Protein AF-A0A7J8XD69-F1 (afdb_monomer)

Organism: Gossypium aridum (NCBI:txid34290)

Secondary structure (DSSP, 8-state):
---GGG----TT--EEEE-S--SSHHHHHHHHTTTSSBTB-S--EEEE---TTSHHHHHHHHHHHHHHHHHHHHHHH---TTS-HHHHHHHHHHHHHHTT----PPPPPHHHHHHHHTTTT-

Mean predicted aligned error: 8.26 Å

Radius of gyration: 17.35 Å; Cα contacts (8 Å, |Δi|>4): 92; chains: 1; bounding box: 36×42×41 Å

pLDDT: mean 81.59, std 12.6, range [44.56, 93.62]

Nearest PDB structures (foldseek):
  8oo7-assembly1_G  TM=9.646E-01  e=2.901E-05  Thermochaetoides thermophila
  5jxt-assembly1_E  TM=6.282E-01  e=1.469E-07  Thermothelomyces thermophilus ATCC 42464
  5jxt-assembly1_I  TM=6.278E-01  e=5.022E-07  Thermothelomyces thermophilus ATCC 42464
  5jxt-assembly1_J  TM=6.260E-01  e=1.717E-06  Thermothelomyces thermophilus ATCC 42464
  5jxt-assembly1_H  TM=5.594E-01  e=7.722E-07  Thermothelomyces thermophilus ATCC 42464

InterPro domains:
  IPR001650 Helicase, C-terminal domain-like [PF00271] (2-39)
  IPR001650 Helicase, C-terminal domain-like [PS51194] (1-75)
  IPR027417 P-loop containing nucleoside triphosphate hydrolase [G3DSA:3.40.50.300] (1-121)
  IPR027417 P-loop containing nucleoside triphosphate hydrolase [SSF52540] (2-97)
  IPR049730 SNF2/RAD5-like, C-terminal helicase domain [cd18793] (1-49)

Solvent-accessible surface area (backbone atoms only — not comparable to full-atom values): 7603 Å² total; per-residue (Å²): 130,94,66,83,84,73,75,68,80,38,43,89,46,40,70,46,78,41,69,73,79,54,73,51,44,66,59,57,52,54,56,50,44,26,27,62,38,99,85,40,89,63,78,66,47,77,47,73,54,80,59,85,98,45,71,56,55,57,39,46,54,51,11,51,51,52,46,52,53,49,52,54,52,50,60,72,64,65,74,56,93,85,62,53,79,60,61,54,48,55,54,51,52,53,55,61,57,57,72,70,66,81,75,80,79,74,85,74,51,74,66,60,46,49,40,56,75,68,44,74,88,110

Sequence (122 aa):
IRAGGVGVNLQAADTVIIFDTDWNPQVDLQAQARAHRLGQKKDVLVLRFETVQTVEEQVRASAEHKLGVANQSITAGFFDNNTSAEDRREYLESLLRECKKEEVAPVLDDDALNDLLARRYF

Structure (mmCIF, N/CA/C/O backbone):
data_AF-A0A7J8XD69-F1
#
_entry.id   AF-A0A7J8XD69-F1
#
loop_
_atom_site.group_PDB
_atom_site.id
_atom_site.type_symbol
_atom_site.label_atom_id
_atom_site.label_alt_id
_atom_site.label_comp_id
_atom_site.label_asym_id
_atom_site.label_entity_id
_atom_site.label_seq_id
_atom_site.pdbx_PDB_ins_code
_atom_site.Cartn_x
_atom_site.Cartn_y
_atom_site.Cartn_z
_atom_site.occupancy
_atom_site.B_iso_or_equiv
_atom_site.auth_seq_id
_atom_site.auth_comp_id
_atom_site.auth_asym_id
_atom_site.auth_atom_id
_atom_site.pdbx_PDB_model_num
ATOM 1 N N . ILE A 1 1 ? 4.590 -15.808 3.924 1.00 44.56 1 ILE A N 1
ATOM 2 C CA . ILE A 1 1 ? 6.032 -15.798 4.306 1.00 44.56 1 ILE A CA 1
ATOM 3 C C . ILE A 1 1 ? 6.360 -14.515 5.073 1.00 44.56 1 ILE A C 1
ATOM 5 O O . ILE A 1 1 ? 6.362 -13.454 4.469 1.00 44.56 1 ILE A O 1
ATOM 9 N N . ARG A 1 2 ? 6.655 -14.576 6.384 1.00 52.12 2 ARG A N 1
ATOM 10 C CA . ARG A 1 2 ? 7.212 -13.433 7.149 1.00 52.12 2 ARG A CA 1
ATOM 11 C C . ARG A 1 2 ? 8.700 -13.240 6.817 1.00 52.12 2 ARG A C 1
ATOM 13 O O . ARG A 1 2 ? 9.566 -13.396 7.668 1.00 52.12 2 ARG A O 1
ATOM 20 N N . ALA A 1 3 ? 9.008 -12.939 5.558 1.00 50.62 3 ALA A N 1
ATOM 21 C CA . ALA A 1 3 ? 10.379 -12.708 5.088 1.00 50.62 3 ALA A CA 1
ATOM 22 C C . ALA A 1 3 ? 10.829 -11.233 5.233 1.00 50.62 3 ALA A C 1
ATOM 24 O O . ALA A 1 3 ? 11.910 -10.861 4.783 1.00 50.62 3 ALA A O 1
ATOM 25 N N . GLY A 1 4 ? 10.028 -10.380 5.887 1.00 51.19 4 GLY A N 1
ATOM 26 C CA . GLY A 1 4 ? 10.286 -8.940 6.037 1.00 51.19 4 GLY A CA 1
ATOM 27 C C . GLY A 1 4 ? 11.541 -8.570 6.841 1.00 51.19 4 GLY A C 1
ATOM 28 O O . GLY A 1 4 ? 12.004 -7.436 6.743 1.00 51.19 4 GLY A O 1
ATOM 29 N N . GLY A 1 5 ? 12.144 -9.505 7.583 1.00 53.41 5 GLY A N 1
ATOM 30 C CA . GLY A 1 5 ? 13.304 -9.243 8.447 1.00 53.41 5 GLY A CA 1
ATOM 31 C C . GLY A 1 5 ? 14.665 -9.140 7.744 1.00 53.41 5 GLY A C 1
ATOM 32 O O . GLY A 1 5 ? 15.636 -8.760 8.385 1.00 53.41 5 GLY A O 1
ATOM 33 N N . VAL A 1 6 ? 14.767 -9.461 6.448 1.00 64.38 6 VAL A N 1
ATOM 34 C CA . VAL A 1 6 ? 16.076 -9.666 5.784 1.00 64.38 6 VAL A CA 1
ATOM 35 C C . VAL A 1 6 ? 16.653 -8.386 5.152 1.00 64.38 6 VAL A C 1
ATOM 37 O O . VAL A 1 6 ? 17.775 -8.375 4.662 1.00 64.38 6 VAL A O 1
ATOM 40 N N . GLY A 1 7 ? 15.928 -7.264 5.159 1.00 67.44 7 GLY A N 1
ATOM 41 C CA . GLY A 1 7 ? 16.513 -5.991 4.709 1.00 67.44 7 GLY A CA 1
ATOM 42 C C . GLY A 1 7 ? 16.721 -5.858 3.189 1.00 67.44 7 GLY A C 1
ATOM 43 O O . GLY A 1 7 ? 17.343 -4.883 2.764 1.00 67.44 7 GLY A O 1
ATOM 44 N N . VAL A 1 8 ? 16.179 -6.781 2.381 1.00 79.12 8 VAL A N 1
ATOM 45 C CA . VAL A 1 8 ? 16.381 -6.854 0.919 1.00 79.12 8 VAL A CA 1
ATOM 46 C C . VAL A 1 8 ? 16.067 -5.516 0.237 1.00 79.12 8 VAL A C 1
ATOM 48 O O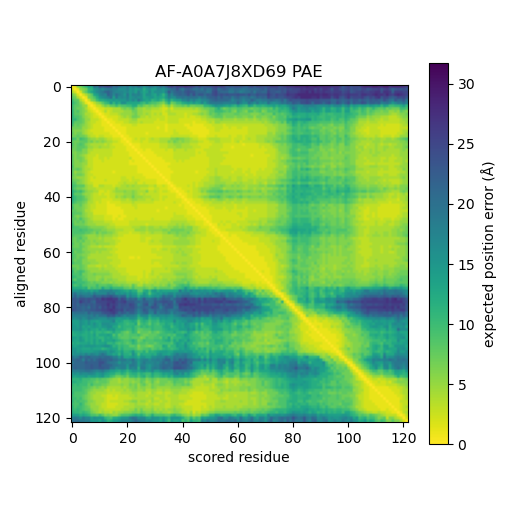 . VAL A 1 8 ? 15.142 -4.799 0.635 1.00 79.12 8 VAL A O 1
ATOM 51 N N . ASN A 1 9 ? 1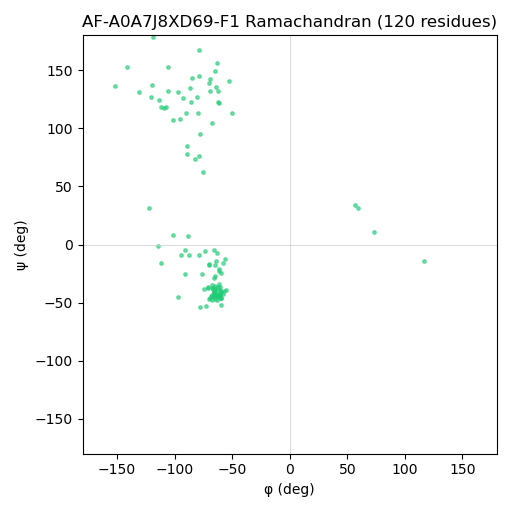6.875 -5.162 -0.762 1.00 83.69 9 ASN A N 1
ATOM 52 C CA . ASN A 1 9 ? 16.718 -3.960 -1.572 1.00 83.69 9 ASN A CA 1
ATOM 53 C C . ASN A 1 9 ? 16.217 -4.341 -2.972 1.00 83.69 9 ASN A C 1
ATOM 55 O O . ASN A 1 9 ? 16.904 -5.072 -3.679 1.00 83.69 9 ASN A O 1
ATOM 59 N N . LEU A 1 10 ? 15.036 -3.852 -3.354 1.00 86.06 10 LEU A N 1
ATOM 60 C CA . LEU A 1 10 ? 14.373 -4.156 -4.624 1.00 86.06 10 LEU A CA 1
ATOM 61 C C . LEU A 1 10 ? 14.082 -2.879 -5.430 1.00 86.06 10 LEU A C 1
ATOM 63 O O . LEU A 1 10 ? 13.134 -2.839 -6.202 1.00 86.06 10 LEU A O 1
ATOM 67 N N . GLN A 1 11 ? 14.924 -1.848 -5.295 1.00 86.75 11 GLN A N 1
ATOM 68 C CA . GLN A 1 11 ? 14.835 -0.564 -6.018 1.00 86.75 11 GLN A CA 1
ATOM 69 C C . GLN A 1 11 ? 14.829 -0.667 -7.550 1.00 86.75 11 GLN A C 1
ATOM 71 O O . GLN A 1 11 ? 14.571 0.322 -8.222 1.00 86.75 11 GLN A O 1
ATOM 76 N N . ALA A 1 12 ? 15.153 -1.827 -8.125 1.00 87.88 12 ALA A N 1
ATOM 77 C CA . ALA A 1 12 ? 15.022 -2.046 -9.563 1.00 87.88 12 ALA A CA 1
ATOM 78 C C . ALA A 1 12 ? 13.559 -2.269 -9.994 1.00 87.88 12 ALA A C 1
ATOM 80 O O . ALA A 1 12 ? 13.225 -2.010 -11.147 1.00 87.88 12 ALA A O 1
ATOM 81 N N . ALA A 1 13 ? 12.701 -2.743 -9.084 1.00 90.38 13 ALA A N 1
ATOM 82 C CA . ALA A 1 13 ? 11.285 -2.974 -9.335 1.00 90.38 13 ALA A CA 1
ATOM 83 C C . ALA A 1 13 ? 10.478 -1.698 -9.085 1.00 90.38 13 ALA A C 1
ATOM 85 O O . ALA A 1 13 ? 10.657 -1.022 -8.074 1.00 90.38 13 ALA A O 1
ATOM 86 N N . ASP A 1 14 ? 9.572 -1.397 -10.001 1.00 92.06 14 ASP A N 1
ATOM 87 C CA . ASP A 1 14 ? 8.704 -0.221 -10.008 1.00 92.06 14 ASP A CA 1
ATOM 88 C C . ASP A 1 14 ? 7.220 -0.580 -9.837 1.00 92.06 14 ASP A C 1
ATOM 90 O O . ASP A 1 14 ? 6.388 0.31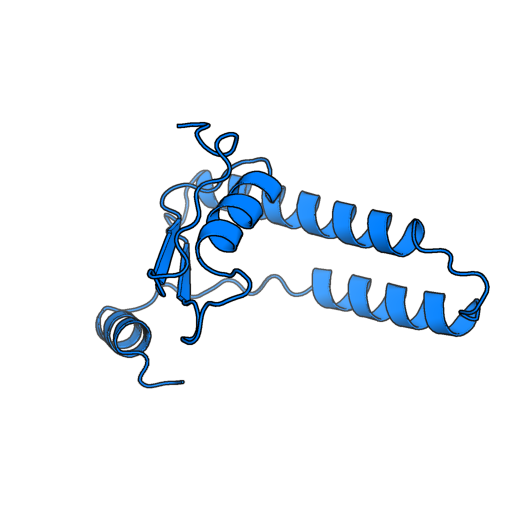8 -9.767 1.00 92.06 14 ASP A O 1
ATOM 94 N N . THR A 1 15 ? 6.874 -1.864 -9.737 1.00 92.81 15 THR A N 1
ATOM 95 C CA . THR A 1 15 ? 5.511 -2.326 -9.447 1.00 92.81 15 THR A CA 1
ATOM 96 C C . THR A 1 15 ? 5.533 -3.362 -8.323 1.00 92.81 15 THR A C 1
ATOM 98 O O . THR A 1 15 ? 6.325 -4.306 -8.349 1.00 92.81 15 THR A O 1
ATOM 101 N N . VAL A 1 16 ? 4.662 -3.185 -7.329 1.00 93.25 16 VAL A N 1
ATOM 102 C CA . VAL A 1 16 ? 4.485 -4.063 -6.166 1.00 93.25 16 VAL A CA 1
ATOM 103 C C . VAL A 1 16 ? 3.050 -4.573 -6.159 1.00 93.25 16 VAL A C 1
ATOM 105 O O . VAL A 1 16 ? 2.120 -3.776 -6.201 1.00 93.25 16 VAL A O 1
ATOM 108 N N . ILE A 1 17 ? 2.872 -5.892 -6.080 1.00 93.62 17 ILE A N 1
ATOM 109 C CA . ILE A 1 17 ? 1.555 -6.527 -5.959 1.00 93.62 17 ILE A CA 1
ATOM 110 C C . ILE A 1 17 ? 1.453 -7.158 -4.571 1.00 93.62 17 ILE A C 1
ATOM 112 O O . ILE A 1 17 ? 2.239 -8.042 -4.225 1.00 93.62 17 ILE A O 1
ATOM 116 N N . ILE A 1 18 ? 0.495 -6.689 -3.778 1.00 92.94 18 ILE A N 1
ATOM 117 C CA . ILE A 1 18 ? 0.111 -7.269 -2.493 1.00 92.94 18 ILE A CA 1
ATOM 118 C C . ILE A 1 18 ? -1.069 -8.197 -2.762 1.00 92.94 18 ILE A C 1
ATOM 120 O O . ILE A 1 18 ? -2.160 -7.728 -3.069 1.00 92.94 18 ILE A O 1
ATOM 124 N N . PHE A 1 19 ? -0.825 -9.504 -2.679 1.00 91.75 19 PHE A N 1
ATOM 125 C CA . PHE A 1 19 ? -1.860 -10.518 -2.892 1.00 91.75 19 PHE A CA 1
ATOM 126 C C . PHE A 1 19 ? -2.848 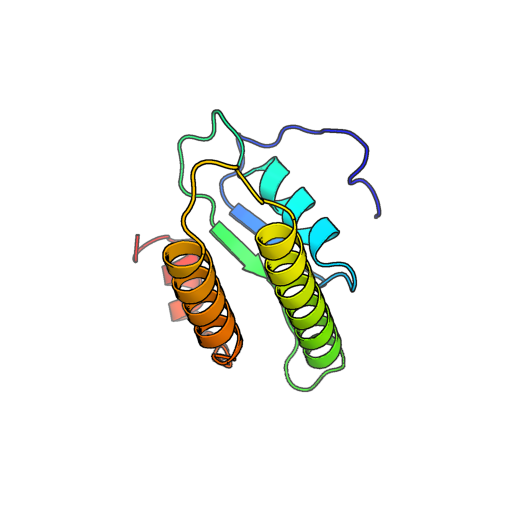-10.579 -1.728 1.00 91.75 19 PHE A C 1
ATOM 128 O O . PHE A 1 19 ? -4.041 -10.438 -1.951 1.00 91.75 19 PHE A O 1
ATOM 135 N N . ASP A 1 20 ? -2.332 -10.721 -0.506 1.00 89.56 20 ASP A N 1
ATOM 136 C CA . ASP A 1 20 ? -3.139 -10.839 0.707 1.00 89.56 20 ASP A CA 1
ATOM 137 C C . ASP A 1 20 ? -2.801 -9.684 1.654 1.00 89.56 20 ASP A C 1
ATOM 139 O O . ASP A 1 20 ? -1.626 -9.360 1.858 1.00 89.56 20 ASP A O 1
ATOM 143 N N . THR A 1 21 ? -3.819 -9.080 2.263 1.00 87.81 21 THR A N 1
ATOM 144 C CA . THR A 1 21 ? -3.633 -8.008 3.252 1.00 87.81 21 THR A CA 1
ATOM 145 C C . THR A 1 21 ? -3.285 -8.590 4.623 1.00 87.81 21 THR A C 1
ATOM 147 O O . THR A 1 21 ? -4.017 -9.432 5.145 1.00 87.81 21 THR A O 1
ATOM 150 N N . ASP A 1 22 ? -2.187 -8.135 5.239 1.00 90.50 22 ASP A N 1
AT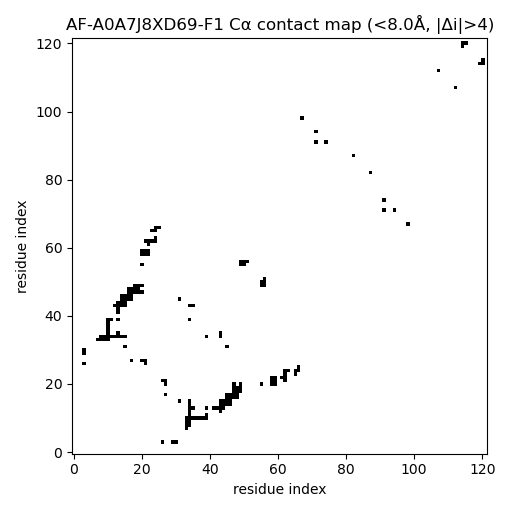OM 151 C CA . ASP A 1 22 ? -1.851 -8.521 6.615 1.00 90.50 22 ASP A CA 1
ATOM 152 C C . ASP A 1 22 ? -2.683 -7.712 7.627 1.00 90.50 22 ASP A C 1
ATOM 154 O O . ASP A 1 22 ? -2.946 -6.521 7.465 1.00 90.50 22 ASP A O 1
ATOM 158 N N . TRP A 1 23 ? -3.058 -8.349 8.736 1.00 89.62 23 TRP A N 1
ATOM 159 C CA . TRP A 1 23 ? -3.739 -7.694 9.856 1.00 89.62 23 TRP A CA 1
ATOM 160 C C . TRP A 1 23 ? -2.913 -6.577 10.502 1.00 89.62 23 TRP A C 1
ATOM 162 O O . TRP A 1 23 ? -3.473 -5.743 11.225 1.00 89.62 23 TRP A O 1
ATOM 172 N N . ASN A 1 24 ? -1.589 -6.611 10.341 1.00 89.62 24 ASN A N 1
ATOM 173 C CA . ASN A 1 24 ? -0.678 -5.553 10.736 1.00 89.62 24 ASN A CA 1
ATOM 174 C C . ASN A 1 24 ? -0.269 -4.722 9.502 1.00 89.62 24 ASN A C 1
ATOM 176 O O . ASN A 1 24 ? 0.592 -5.170 8.739 1.00 89.62 24 ASN A O 1
ATOM 180 N N . PRO A 1 25 ? -0.774 -3.481 9.347 1.00 90.75 25 PRO A N 1
ATOM 181 C CA . PRO A 1 25 ? -0.503 -2.648 8.168 1.00 90.75 25 PRO A CA 1
ATOM 182 C C . PRO A 1 25 ? 0.991 -2.350 7.965 1.00 90.75 25 PRO A C 1
ATOM 184 O O . PRO A 1 25 ? 1.440 -2.115 6.843 1.00 90.75 25 PRO A O 1
ATOM 187 N N . GLN A 1 26 ? 1.797 -2.402 9.032 1.00 89.38 26 GLN A N 1
ATOM 188 C CA . GLN A 1 26 ? 3.234 -2.154 8.947 1.00 89.38 26 GLN A CA 1
ATOM 189 C C . GLN A 1 26 ? 3.971 -3.209 8.112 1.00 89.38 26 GLN A C 1
ATOM 191 O O . GLN A 1 26 ? 5.021 -2.912 7.542 1.00 89.38 26 GLN A O 1
ATOM 196 N N . VAL A 1 27 ? 3.440 -4.432 8.031 1.00 89.81 27 VAL A N 1
ATOM 197 C CA . VAL A 1 27 ? 4.026 -5.504 7.214 1.00 89.81 27 VAL A CA 1
ATOM 198 C C . VAL A 1 27 ? 3.959 -5.123 5.735 1.00 89.81 27 VAL A C 1
ATOM 200 O O . VAL A 1 27 ? 4.975 -5.178 5.039 1.00 89.81 27 VAL A O 1
ATOM 203 N N . ASP A 1 28 ? 2.802 -4.641 5.289 1.00 90.88 28 ASP A N 1
ATOM 204 C CA . ASP A 1 28 ? 2.575 -4.203 3.913 1.00 90.88 28 ASP A CA 1
ATOM 205 C C . ASP A 1 28 ? 3.384 -2.949 3.580 1.00 90.88 28 ASP A C 1
ATOM 207 O O . ASP A 1 28 ? 4.033 -2.888 2.534 1.00 90.88 28 ASP A O 1
ATOM 211 N N . LEU A 1 29 ? 3.421 -1.970 4.491 1.00 90.06 29 LEU A N 1
ATOM 212 C CA . LEU A 1 29 ? 4.242 -0.765 4.330 1.00 90.06 29 LEU A CA 1
ATOM 213 C C . LEU A 1 29 ? 5.731 -1.112 4.207 1.00 90.06 29 LEU A C 1
ATOM 215 O O . LEU A 1 29 ? 6.443 -0.562 3.365 1.00 90.06 29 LEU A O 1
ATOM 219 N N . GLN A 1 30 ? 6.212 -2.068 5.005 1.00 89.00 30 GLN A N 1
ATOM 220 C CA . GLN A 1 30 ? 7.593 -2.530 4.920 1.00 89.00 30 GLN A CA 1
ATOM 221 C C . GLN A 1 30 ? 7.870 -3.273 3.606 1.00 89.00 30 GLN A C 1
ATOM 223 O O . GLN A 1 30 ? 8.979 -3.166 3.077 1.00 89.00 30 GLN A O 1
ATOM 228 N N . ALA A 1 31 ? 6.895 -4.019 3.079 1.00 88.62 31 ALA A N 1
ATOM 229 C CA . ALA A 1 31 ? 7.007 -4.685 1.786 1.00 88.62 31 ALA A CA 1
ATOM 230 C C . ALA A 1 31 ? 7.095 -3.664 0.637 1.00 88.62 31 ALA A C 1
ATOM 232 O O . ALA A 1 31 ? 7.996 -3.765 -0.195 1.00 88.62 31 ALA A O 1
ATOM 233 N N . GLN A 1 32 ? 6.250 -2.629 0.643 1.00 91.38 32 GLN A N 1
ATOM 234 C CA . GLN A 1 32 ? 6.294 -1.532 -0.334 1.00 91.38 32 GLN A CA 1
ATOM 235 C C . GLN A 1 32 ? 7.633 -0.782 -0.293 1.00 91.38 32 GLN A C 1
ATOM 237 O O . GLN A 1 32 ? 8.250 -0.542 -1.332 1.00 91.38 32 GLN A O 1
ATOM 242 N N . ALA A 1 33 ? 8.151 -0.506 0.909 1.00 90.38 33 ALA A N 1
ATOM 243 C CA . ALA A 1 33 ? 9.435 0.166 1.121 1.00 90.38 33 ALA A CA 1
ATOM 244 C C . ALA A 1 33 ? 10.658 -0.615 0.590 1.00 90.38 33 ALA A C 1
ATOM 246 O O . ALA A 1 33 ? 11.778 -0.099 0.593 1.00 90.38 33 ALA A O 1
ATOM 247 N N . ARG A 1 34 ? 10.489 -1.864 0.130 1.00 89.06 34 ARG A N 1
ATOM 248 C CA . ARG A 1 34 ? 11.546 -2.611 -0.576 1.00 89.06 34 ARG A CA 1
ATOM 249 C C . ARG A 1 34 ? 11.809 -2.042 -1.969 1.00 89.06 34 ARG A C 1
ATOM 251 O O . ARG A 1 34 ? 12.970 -2.016 -2.379 1.00 89.06 34 ARG A O 1
ATOM 258 N N . ALA A 1 35 ? 10.755 -1.594 -2.651 1.00 90.94 35 ALA A N 1
ATOM 259 C CA . ALA A 1 35 ? 10.799 -0.965 -3.970 1.00 90.94 35 ALA A CA 1
ATOM 260 C C . ALA A 1 35 ? 10.788 0.569 -3.859 1.00 90.94 35 ALA A C 1
ATOM 262 O O . ALA A 1 35 ? 11.611 1.244 -4.478 1.00 90.94 35 ALA A O 1
ATOM 263 N N . HIS A 1 36 ? 9.916 1.118 -3.004 1.00 90.31 36 HIS A N 1
ATOM 264 C CA . HIS A 1 36 ? 9.833 2.548 -2.708 1.00 90.31 36 HIS A CA 1
ATOM 265 C C . HIS A 1 36 ? 10.933 2.963 -1.721 1.00 90.31 36 HIS A C 1
ATOM 267 O O . HIS A 1 36 ? 10.718 3.104 -0.515 1.00 90.31 36 HIS A O 1
ATOM 273 N N . ARG A 1 37 ? 12.161 3.084 -2.235 1.00 89.38 37 ARG A N 1
ATOM 274 C CA . ARG A 1 37 ? 13.365 3.324 -1.432 1.00 89.38 37 ARG A CA 1
ATOM 275 C C . ARG A 1 37 ? 14.324 4.285 -2.133 1.00 89.38 37 ARG A C 1
ATOM 277 O O . ARG A 1 37 ? 14.386 4.323 -3.357 1.00 89.38 37 ARG A O 1
ATOM 284 N N . LEU A 1 38 ? 15.130 5.003 -1.345 1.00 88.38 38 LEU A N 1
ATOM 285 C CA . LEU A 1 38 ? 16.132 5.968 -1.824 1.00 88.38 38 LEU A CA 1
ATOM 286 C C . LEU A 1 38 ? 17.040 5.382 -2.916 1.00 88.38 38 LEU A C 1
ATOM 288 O O . LEU A 1 38 ? 17.840 4.495 -2.633 1.00 88.38 38 LEU A O 1
ATOM 292 N N . GLY A 1 39 ? 16.940 5.904 -4.139 1.00 87.38 39 GLY A N 1
ATOM 293 C CA . GLY A 1 39 ? 17.669 5.409 -5.313 1.00 87.38 39 GLY A CA 1
ATOM 294 C C . GLY A 1 39 ? 16.765 4.851 -6.415 1.00 87.38 39 GLY A C 1
ATOM 295 O O . GLY A 1 39 ? 17.222 4.714 -7.548 1.00 87.38 39 GLY A O 1
ATOM 296 N N . GLN A 1 40 ? 15.487 4.593 -6.114 1.00 90.75 40 GLN A N 1
ATOM 297 C CA . GLN A 1 40 ? 14.461 4.369 -7.129 1.00 90.75 40 GLN A CA 1
ATOM 298 C C . GLN A 1 40 ? 14.263 5.647 -7.963 1.00 90.75 40 GLN A C 1
ATOM 300 O O . GLN A 1 40 ? 14.226 6.750 -7.419 1.00 90.75 40 GLN A O 1
ATOM 305 N N . LYS A 1 41 ? 14.171 5.492 -9.286 1.00 91.69 41 LYS A N 1
ATOM 306 C CA . LYS A 1 41 ? 14.035 6.590 -10.260 1.00 91.69 41 LYS A CA 1
ATOM 307 C C . LYS A 1 41 ? 12.680 6.624 -10.961 1.00 91.69 41 LYS A C 1
ATOM 309 O O . LYS A 1 41 ? 12.376 7.616 -11.611 1.00 91.69 41 LYS A O 1
ATOM 314 N N . LYS A 1 42 ? 11.922 5.531 -10.893 1.00 90.75 42 LYS A N 1
ATOM 315 C CA . LYS A 1 42 ? 10.594 5.405 -11.489 1.00 90.75 42 LYS A CA 1
ATOM 316 C C . LYS A 1 42 ? 9.524 5.462 -10.410 1.00 90.75 42 LYS A C 1
ATOM 318 O O . LYS A 1 42 ? 9.766 5.017 -9.288 1.00 90.75 42 LYS A O 1
ATOM 323 N N . ASP A 1 43 ? 8.333 5.911 -10.780 1.00 90.88 43 ASP A N 1
ATOM 324 C CA . ASP A 1 43 ? 7.184 5.871 -9.881 1.00 90.88 43 ASP A CA 1
ATOM 325 C C . ASP A 1 43 ? 6.843 4.429 -9.516 1.00 90.88 43 ASP A C 1
ATOM 327 O O . ASP A 1 43 ? 6.791 3.544 -10.380 1.00 90.88 43 ASP A O 1
ATOM 331 N N . VAL A 1 44 ? 6.653 4.184 -8.221 1.00 92.88 44 VAL A N 1
ATOM 332 C CA . VAL A 1 44 ? 6.335 2.852 -7.712 1.00 92.88 44 VAL A CA 1
ATOM 333 C C . VAL A 1 44 ? 4.824 2.685 -7.682 1.00 92.88 44 VAL A C 1
ATOM 335 O O . VAL A 1 44 ? 4.146 3.328 -6.888 1.00 92.88 44 VAL A O 1
ATOM 338 N N . LEU A 1 45 ? 4.306 1.794 -8.524 1.00 93.06 45 LEU A N 1
ATOM 339 C CA . LEU A 1 45 ? 2.899 1.418 -8.526 1.00 93.06 45 LEU A CA 1
ATOM 340 C C . LEU A 1 45 ? 2.664 0.297 -7.510 1.00 93.06 45 LEU A C 1
ATOM 342 O O . LEU A 1 45 ? 3.258 -0.774 -7.628 1.00 93.06 45 LEU A O 1
ATOM 346 N N . VAL A 1 46 ? 1.776 0.514 -6.543 1.00 92.44 46 VAL A N 1
ATOM 347 C CA . VAL A 1 46 ? 1.365 -0.516 -5.581 1.00 92.44 46 VAL A CA 1
ATOM 348 C C . VAL A 1 46 ? -0.066 -0.937 -5.886 1.00 92.44 46 VAL A C 1
ATOM 350 O O . VAL A 1 46 ? -0.985 -0.132 -5.787 1.00 92.44 46 VAL A O 1
ATOM 353 N N . LEU A 1 47 ? -0.246 -2.206 -6.238 1.00 92.19 47 LEU A N 1
ATOM 354 C CA . LEU A 1 47 ? -1.548 -2.836 -6.410 1.00 92.19 47 LEU A CA 1
ATOM 355 C C . LEU A 1 47 ? -1.812 -3.758 -5.229 1.00 92.19 47 LEU A C 1
ATOM 357 O O . LEU A 1 47 ? -0.958 -4.565 -4.862 1.00 92.19 47 LEU A O 1
ATOM 361 N N . ARG A 1 48 ? -3.000 -3.651 -4.647 1.00 91.31 48 ARG A N 1
ATOM 362 C CA . ARG A 1 48 ? -3.489 -4.561 -3.615 1.00 91.31 48 ARG A CA 1
ATOM 363 C C . ARG A 1 48 ? -4.665 -5.323 -4.192 1.00 91.31 48 ARG A C 1
ATOM 365 O O . ARG A 1 48 ? -5.600 -4.704 -4.688 1.00 91.31 48 ARG A O 1
ATOM 372 N N . PHE A 1 49 ? -4.588 -6.643 -4.157 1.00 91.81 49 PHE A N 1
ATOM 373 C CA . PHE A 1 49 ? -5.708 -7.485 -4.533 1.00 91.81 49 PHE A CA 1
ATOM 374 C C . PHE A 1 49 ? -6.625 -7.676 -3.335 1.00 91.81 49 PHE A C 1
ATOM 376 O O . PHE A 1 49 ? -6.187 -7.725 -2.185 1.00 91.81 49 PHE A O 1
ATOM 383 N N . GLU A 1 50 ? -7.912 -7.720 -3.636 1.00 90.00 50 GLU A N 1
ATOM 384 C CA . GLU A 1 50 ? -8.965 -7.905 -2.661 1.00 90.00 50 GLU A CA 1
ATOM 385 C C . GLU A 1 50 ? -10.145 -8.578 -3.346 1.00 90.00 50 GLU A C 1
ATOM 387 O O . GLU A 1 50 ? -10.529 -8.233 -4.468 1.00 90.00 50 GLU A O 1
ATOM 392 N N . THR A 1 51 ? -10.714 -9.556 -2.662 1.00 89.62 51 THR A N 1
ATOM 393 C CA . THR A 1 51 ? -11.922 -10.243 -3.092 1.00 89.62 51 THR A CA 1
ATOM 394 C C . THR A 1 51 ? -13.155 -9.577 -2.490 1.00 89.62 51 THR A C 1
ATOM 396 O O . THR A 1 51 ? -13.279 -9.416 -1.277 1.00 89.62 51 THR A O 1
ATOM 399 N N . VAL A 1 52 ? -14.094 -9.204 -3.359 1.00 88.81 52 VAL A N 1
ATOM 400 C CA . VAL A 1 52 ? -15.336 -8.523 -2.975 1.00 88.81 52 VAL A CA 1
ATOM 401 C C . VAL A 1 52 ? -16.256 -9.463 -2.193 1.00 88.81 52 VAL A C 1
ATOM 403 O O . VAL A 1 52 ? -16.374 -10.640 -2.533 1.00 88.81 52 VAL A O 1
ATOM 406 N N . GLN A 1 53 ? -16.952 -8.930 -1.185 1.00 87.62 53 GLN A N 1
ATOM 407 C CA . GLN A 1 53 ? -17.893 -9.654 -0.319 1.00 87.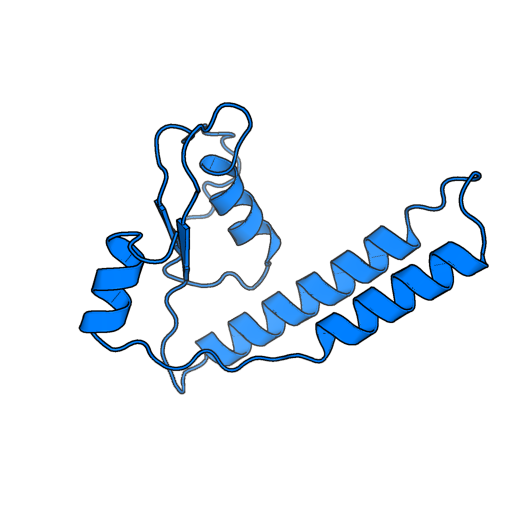62 53 GLN A CA 1
ATOM 408 C C . GLN A 1 53 ? -17.262 -10.823 0.454 1.00 87.62 53 GLN A C 1
ATOM 410 O O . GLN A 1 53 ? -17.929 -11.818 0.755 1.00 87.62 53 GLN A O 1
ATOM 415 N N . THR A 1 54 ? -15.981 -10.717 0.807 1.00 91.62 54 THR A N 1
ATOM 416 C CA . THR A 1 54 ? -15.293 -11.728 1.618 1.00 91.62 54 THR A CA 1
ATOM 417 C C . THR A 1 54 ? -14.784 -11.157 2.940 1.00 91.62 54 THR A C 1
ATOM 419 O O . THR A 1 54 ? -14.941 -9.979 3.260 1.00 91.62 54 THR A O 1
ATOM 422 N N . VAL A 1 55 ? -14.164 -12.019 3.750 1.00 91.06 55 VAL A N 1
ATOM 423 C CA . VAL A 1 55 ? -13.506 -11.606 4.996 1.00 91.06 55 VAL A CA 1
ATOM 424 C C . VAL A 1 55 ? -12.356 -10.617 4.752 1.00 91.06 55 VAL A C 1
ATOM 426 O O . VAL A 1 55 ? -12.001 -9.883 5.670 1.00 91.06 55 VAL A O 1
ATOM 429 N N . GLU A 1 56 ? -11.795 -10.555 3.540 1.00 89.44 56 GLU A N 1
ATOM 430 C CA . GLU A 1 56 ? -10.680 -9.660 3.208 1.00 89.44 56 GLU A CA 1
ATOM 431 C C . GLU A 1 56 ? -11.040 -8.180 3.384 1.00 89.44 56 GLU A C 1
ATOM 433 O O . GLU A 1 56 ? -10.214 -7.426 3.898 1.00 89.44 56 GLU A O 1
ATOM 438 N N . GLU A 1 57 ? -12.291 -7.791 3.113 1.00 88.56 57 GLU A N 1
ATOM 439 C CA . GLU A 1 57 ? -12.792 -6.431 3.364 1.00 88.56 57 GLU A CA 1
ATOM 440 C C . GLU A 1 57 ? -12.696 -6.057 4.851 1.00 88.56 57 GLU A C 1
ATOM 442 O O . GLU A 1 57 ? -12.278 -4.954 5.210 1.00 88.56 57 GLU A O 1
ATOM 447 N N . GLN A 1 58 ? -13.014 -7.000 5.745 1.00 89.38 58 GLN A N 1
ATOM 448 C CA . GLN A 1 58 ? -12.917 -6.786 7.193 1.00 89.38 58 GLN A CA 1
ATOM 449 C C . GLN A 1 58 ? -11.460 -6.713 7.658 1.00 89.38 58 GLN A C 1
ATOM 451 O O . GLN A 1 58 ? -11.126 -5.925 8.549 1.00 89.38 58 GLN A O 1
ATOM 456 N N . VAL A 1 59 ? -10.584 -7.530 7.063 1.00 91.25 59 VAL A N 1
ATOM 457 C CA . VAL A 1 59 ? -9.143 -7.502 7.347 1.00 91.25 59 VAL A CA 1
ATOM 458 C C . VAL A 1 59 ? -8.560 -6.153 6.939 1.00 91.25 59 VAL A C 1
ATOM 460 O O . VAL A 1 59 ? -7.872 -5.528 7.750 1.00 91.25 59 VAL A O 1
ATOM 463 N N . ARG A 1 60 ? -8.877 -5.675 5.729 1.00 88.81 60 ARG A N 1
ATOM 464 C CA . ARG A 1 60 ? -8.450 -4.364 5.231 1.00 88.81 60 ARG A CA 1
ATOM 465 C C . ARG A 1 60 ? -8.949 -3.240 6.129 1.00 88.81 60 ARG A C 1
ATOM 467 O O . ARG A 1 60 ? -8.124 -2.471 6.613 1.00 88.81 60 ARG A O 1
ATOM 474 N N . ALA A 1 61 ? -10.246 -3.198 6.434 1.00 88.69 61 ALA A N 1
ATOM 475 C CA . ALA A 1 61 ? -10.815 -2.176 7.314 1.00 88.69 61 ALA A CA 1
ATOM 476 C C . ALA A 1 61 ? -10.136 -2.167 8.699 1.00 88.69 61 ALA A C 1
ATOM 478 O O . ALA A 1 61 ? -9.814 -1.114 9.250 1.00 88.69 61 ALA A O 1
ATOM 479 N N . SER A 1 62 ? -9.834 -3.346 9.261 1.00 91.19 62 SER A N 1
ATOM 480 C CA . SER A 1 62 ? -9.092 -3.448 10.524 1.00 91.19 62 SER A CA 1
ATOM 481 C C . SER A 1 62 ? -7.651 -2.939 10.404 1.00 91.19 62 SER A C 1
ATOM 483 O O . SER A 1 62 ? -7.167 -2.253 11.309 1.00 91.19 62 SER A O 1
ATOM 485 N N . ALA A 1 63 ? -6.950 -3.261 9.314 1.00 90.06 63 ALA A N 1
ATOM 486 C CA . ALA A 1 63 ? -5.588 -2.796 9.065 1.00 90.06 63 ALA A CA 1
ATOM 487 C C . ALA A 1 63 ? -5.531 -1.271 8.858 1.00 90.06 63 ALA A C 1
ATOM 489 O O . ALA A 1 63 ? -4.685 -0.610 9.462 1.00 90.06 63 ALA A O 1
ATOM 490 N N . GLU A 1 64 ? -6.459 -0.702 8.086 1.00 88.25 64 GLU A N 1
ATOM 491 C CA . GLU A 1 64 ? -6.599 0.744 7.868 1.00 88.25 64 GLU A CA 1
ATOM 492 C C . GLU A 1 64 ? -6.915 1.477 9.174 1.00 88.25 64 GLU A C 1
ATOM 494 O O . GLU A 1 64 ? -6.254 2.463 9.507 1.00 88.25 64 GLU A O 1
ATOM 499 N N . HIS A 1 65 ? -7.834 0.944 9.984 1.00 88.44 65 HIS A N 1
ATOM 500 C CA . HIS A 1 65 ? -8.137 1.504 11.298 1.00 88.44 65 HIS A CA 1
ATOM 501 C C . HIS A 1 65 ? -6.903 1.525 12.213 1.00 88.44 65 HIS A C 1
ATOM 503 O O . HIS A 1 65 ? -6.594 2.548 12.829 1.00 88.44 65 HIS A O 1
ATOM 509 N N . LYS A 1 66 ? -6.147 0.418 12.276 1.00 89.75 66 LYS A N 1
ATOM 510 C CA . LYS A 1 66 ? -4.896 0.348 13.053 1.00 89.75 66 LYS A CA 1
ATOM 511 C C . LYS A 1 66 ? -3.863 1.358 12.560 1.00 89.75 66 LYS A C 1
ATOM 513 O O . LYS A 1 66 ? -3.174 1.956 13.385 1.00 89.75 66 LYS A O 1
ATOM 518 N N . LEU A 1 67 ? -3.757 1.554 11.246 1.00 87.94 67 LEU A N 1
ATOM 519 C CA . LEU A 1 67 ? -2.845 2.534 10.661 1.00 87.94 67 LEU A CA 1
ATOM 520 C C . LEU A 1 67 ? -3.255 3.967 11.027 1.00 87.94 67 LEU A C 1
ATOM 522 O O . LEU A 1 67 ? -2.407 4.753 11.442 1.00 87.94 67 LEU A O 1
ATOM 526 N N . GLY A 1 68 ? -4.549 4.288 10.951 1.00 85.50 68 GLY A N 1
ATOM 527 C CA . GLY A 1 68 ? -5.085 5.591 11.347 1.00 85.50 68 GLY A CA 1
ATOM 528 C C . GLY A 1 68 ? -4.812 5.916 12.817 1.00 85.50 68 GLY A C 1
ATOM 529 O O . GLY A 1 68 ? -4.315 6.997 13.134 1.00 85.50 68 GLY A O 1
ATOM 530 N N . VAL A 1 69 ? -5.047 4.954 13.715 1.00 86.06 69 VAL A N 1
ATOM 531 C CA . VAL A 1 69 ? -4.736 5.097 15.149 1.00 86.06 69 VAL A CA 1
ATOM 532 C C . VAL A 1 69 ? -3.231 5.266 15.381 1.00 86.06 69 VAL A C 1
ATOM 534 O O . VAL A 1 69 ? -2.823 6.120 16.169 1.00 86.06 69 VAL A O 1
ATOM 537 N N . ALA A 1 70 ? -2.389 4.496 14.686 1.00 85.19 70 ALA A N 1
ATOM 538 C CA . ALA A 1 70 ? -0.937 4.628 14.792 1.00 85.19 70 ALA A CA 1
ATOM 539 C C . ALA A 1 70 ? -0.456 6.015 14.335 1.00 85.19 70 ALA A C 1
ATOM 541 O O . ALA A 1 70 ? 0.336 6.640 15.038 1.00 85.19 70 ALA A O 1
ATOM 542 N N . ASN A 1 71 ? -0.980 6.531 13.219 1.00 82.56 71 ASN A N 1
ATOM 543 C CA . ASN A 1 71 ? -0.655 7.868 12.723 1.00 82.56 71 ASN A CA 1
ATOM 544 C C . ASN A 1 71 ? -1.046 8.951 13.736 1.00 82.56 71 ASN A C 1
ATOM 546 O O . ASN A 1 71 ? -0.215 9.790 14.074 1.00 82.56 71 ASN A O 1
ATOM 550 N N . GLN A 1 72 ? -2.255 8.879 14.305 1.00 79.38 72 GLN A N 1
ATOM 551 C CA . GLN A 1 72 ? -2.690 9.794 15.369 1.00 79.38 72 GLN A CA 1
ATOM 552 C C . GLN A 1 72 ? -1.762 9.736 16.589 1.00 79.38 72 GLN A C 1
ATOM 554 O O . GLN A 1 72 ? -1.396 10.771 17.145 1.00 79.38 72 GLN A O 1
ATOM 559 N N . SER A 1 73 ? -1.342 8.533 16.992 1.00 79.31 73 SER A N 1
ATOM 560 C CA . SER A 1 73 ? -0.425 8.352 18.118 1.00 79.31 73 SER A CA 1
ATOM 561 C C . SER A 1 73 ? 0.976 8.901 17.838 1.00 79.31 73 SER A C 1
ATOM 563 O O . SER A 1 73 ? 1.597 9.436 18.753 1.00 79.31 73 SER A O 1
ATOM 565 N N . ILE A 1 74 ? 1.494 8.766 16.614 1.00 73.81 74 ILE A N 1
ATOM 566 C CA . ILE A 1 74 ? 2.803 9.312 16.223 1.00 73.81 74 ILE A CA 1
ATOM 567 C C . ILE A 1 74 ? 2.746 10.840 16.206 1.00 73.81 74 ILE A C 1
ATOM 569 O O . ILE A 1 74 ? 3.635 11.487 16.759 1.00 73.81 74 ILE A O 1
ATOM 573 N N . THR A 1 75 ? 1.681 11.423 15.651 1.00 66.62 75 THR A N 1
ATOM 574 C CA . THR A 1 75 ? 1.445 12.873 15.679 1.00 66.62 75 THR A CA 1
ATOM 575 C C . THR A 1 75 ? 1.333 13.398 17.109 1.00 66.62 75 THR A C 1
ATOM 577 O O . THR A 1 75 ? 1.904 14.436 17.428 1.00 66.62 75 THR A O 1
ATOM 580 N N . ALA A 1 76 ? 0.668 12.656 17.998 1.00 61.00 76 ALA A N 1
ATOM 581 C CA . ALA A 1 76 ? 0.626 12.977 19.421 1.00 61.00 76 ALA A CA 1
ATOM 582 C C . ALA A 1 76 ? 1.976 12.762 20.135 1.00 61.00 76 ALA A C 1
ATOM 584 O O . ALA A 1 76 ? 2.155 13.279 21.226 1.00 61.00 76 ALA A O 1
ATOM 585 N N . GLY A 1 77 ? 2.918 12.002 19.565 1.00 60.06 77 GLY A N 1
ATOM 586 C CA . GLY A 1 77 ? 4.246 11.749 20.139 1.00 60.06 77 GLY A CA 1
ATOM 587 C C . GLY A 1 77 ? 5.328 12.746 19.702 1.00 60.06 77 GLY A C 1
ATOM 588 O O . GLY A 1 77 ? 6.286 12.967 20.442 1.00 60.06 77 GLY A O 1
ATOM 589 N N . PHE A 1 78 ? 5.179 13.377 18.533 1.00 55.53 78 PHE A N 1
ATOM 590 C CA . PHE A 1 78 ? 6.069 14.432 18.035 1.00 55.53 78 PHE A CA 1
ATOM 591 C C . PHE A 1 78 ? 5.693 15.794 18.636 1.00 55.53 78 PHE A C 1
ATOM 593 O O . PHE A 1 78 ? 5.131 16.674 17.987 1.00 55.53 78 PHE A O 1
ATOM 600 N N . PHE A 1 79 ? 6.021 15.980 19.912 1.00 58.09 79 PHE A N 1
ATOM 601 C CA . PHE A 1 79 ? 6.026 17.297 20.541 1.00 58.09 79 PHE A CA 1
ATOM 602 C C . PHE A 1 79 ? 7.402 17.934 20.368 1.00 58.09 79 PHE A C 1
ATOM 604 O O . PHE A 1 79 ? 8.225 17.918 21.281 1.00 58.09 79 PHE A O 1
ATOM 611 N N . ASP A 1 80 ? 7.674 18.468 19.182 1.00 58.34 80 ASP A N 1
ATOM 612 C CA . ASP A 1 80 ? 8.823 19.353 19.029 1.00 58.34 80 ASP A CA 1
ATOM 613 C C . ASP A 1 80 ? 8.517 2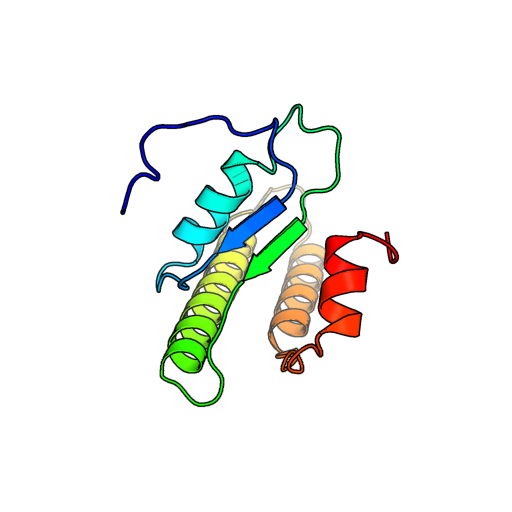0.661 19.781 1.00 58.34 80 ASP A C 1
ATOM 615 O O . ASP A 1 80 ? 7.430 21.227 19.641 1.00 58.34 80 ASP A O 1
ATOM 619 N N . ASN A 1 81 ? 9.444 21.160 20.603 1.00 60.28 81 ASN A N 1
ATOM 620 C CA . ASN A 1 81 ? 9.211 22.362 21.427 1.00 60.28 81 ASN A CA 1
ATOM 621 C C . ASN A 1 81 ? 9.030 23.651 20.594 1.00 60.28 81 ASN A C 1
ATOM 623 O O . ASN A 1 81 ? 8.743 24.706 21.154 1.00 60.28 81 ASN A O 1
ATOM 627 N N . ASN A 1 82 ? 9.200 23.568 19.270 1.00 67.38 82 ASN A N 1
ATOM 628 C CA . ASN A 1 82 ? 9.072 24.676 18.327 1.00 67.38 82 ASN A CA 1
ATOM 629 C C . ASN A 1 82 ? 7.686 24.807 17.670 1.00 67.38 82 ASN A C 1
ATOM 631 O O . ASN A 1 82 ? 7.458 25.807 16.994 1.00 67.38 82 ASN A O 1
ATOM 635 N N . THR A 1 83 ? 6.766 23.846 17.825 1.00 69.44 83 THR A N 1
ATOM 636 C CA . THR A 1 83 ? 5.418 23.934 17.223 1.00 69.44 83 THR A CA 1
ATOM 637 C C . THR A 1 83 ? 4.389 24.455 18.225 1.00 69.44 83 THR A C 1
ATOM 639 O O . THR A 1 83 ? 4.289 23.962 19.355 1.00 69.44 83 THR A O 1
ATOM 642 N N . SER A 1 84 ? 3.584 25.444 17.820 1.00 77.69 84 SER A N 1
ATOM 643 C CA . SER A 1 84 ? 2.547 26.011 18.686 1.00 77.69 84 SER A CA 1
ATOM 644 C C . SER A 1 84 ? 1.489 24.959 19.049 1.00 77.69 84 SER A C 1
ATOM 646 O O . SER A 1 84 ? 1.280 23.953 18.367 1.00 77.69 84 SER A O 1
ATOM 648 N N . ALA A 1 85 ? 0.786 25.166 20.165 1.00 76.44 85 ALA A N 1
ATOM 649 C CA . ALA A 1 85 ? -0.391 24.364 20.510 1.00 76.44 85 ALA A CA 1
ATOM 650 C C . ALA A 1 85 ? -1.554 24.551 19.514 1.00 76.44 85 ALA A C 1
ATOM 652 O O . ALA A 1 85 ? -2.473 23.735 19.499 1.00 76.44 85 ALA A O 1
ATOM 653 N N . GLU A 1 86 ? -1.540 25.622 18.718 1.00 80.88 86 GLU A N 1
ATOM 654 C CA . GLU A 1 86 ? -2.508 25.869 17.640 1.00 80.88 86 GLU A CA 1
ATOM 655 C C . GLU A 1 86 ? -2.191 25.038 16.399 1.00 80.88 86 GLU A C 1
ATOM 657 O O . GLU A 1 86 ? -3.030 24.228 16.013 1.00 80.88 86 GLU A O 1
ATOM 662 N N . ASP A 1 87 ? -0.962 25.113 15.878 1.00 79.31 87 ASP A N 1
ATOM 663 C CA . ASP A 1 87 ? -0.525 24.336 14.705 1.00 79.31 87 ASP A CA 1
ATOM 664 C C . ASP A 1 87 ? -0.732 22.825 14.901 1.00 79.31 87 ASP A C 1
ATOM 666 O O . ASP A 1 87 ? -1.170 22.107 14.004 1.00 79.31 87 ASP A O 1
ATOM 670 N N . A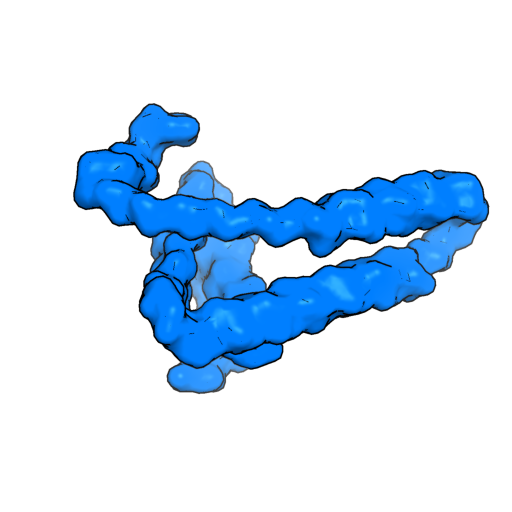RG A 1 88 ? -0.471 22.330 16.120 1.00 74.88 88 ARG A N 1
ATOM 671 C CA . ARG A 1 88 ? -0.697 20.921 16.480 1.00 74.88 88 ARG A CA 1
ATOM 672 C C . ARG A 1 88 ? -2.173 20.531 16.452 1.00 74.88 88 ARG A C 1
ATOM 674 O O . ARG A 1 88 ? -2.491 19.412 16.059 1.00 74.88 88 ARG A O 1
ATOM 681 N N . ARG A 1 89 ? -3.070 21.426 16.882 1.00 77.62 89 ARG A N 1
ATOM 682 C CA . ARG A 1 89 ? -4.520 21.184 16.842 1.00 77.62 89 ARG A CA 1
ATOM 683 C C . ARG A 1 89 ? -5.024 21.177 15.408 1.00 77.62 89 ARG A C 1
ATOM 685 O O . ARG A 1 89 ? -5.731 20.249 15.041 1.00 77.62 89 ARG A O 1
ATOM 692 N N . GLU A 1 90 ? -4.612 22.153 14.606 1.00 83.50 90 GLU A N 1
ATOM 693 C CA . GLU A 1 90 ? -4.998 22.238 13.196 1.00 83.50 90 GLU A CA 1
ATOM 694 C C . GLU A 1 90 ? -4.530 21.007 12.403 1.00 83.50 90 GLU A C 1
ATOM 696 O O . GLU A 1 90 ? -5.308 20.407 11.662 1.00 83.50 90 GLU A O 1
ATOM 701 N N . TYR A 1 91 ? -3.291 20.557 12.626 1.00 78.25 91 TYR A N 1
ATOM 702 C CA . TYR A 1 91 ? -2.766 19.348 11.991 1.00 78.25 91 TYR A CA 1
ATOM 703 C C . TYR A 1 91 ? -3.468 18.062 12.463 1.00 78.25 91 TYR A C 1
ATOM 705 O O . TYR A 1 91 ? -3.741 17.166 11.667 1.00 78.25 91 TYR A O 1
ATOM 713 N N . LEU A 1 92 ? -3.814 17.957 13.749 1.00 77.56 92 LEU A N 1
ATOM 714 C CA . LEU A 1 92 ? -4.595 16.822 14.246 1.00 77.56 92 LEU A CA 1
ATOM 715 C C . LEU A 1 92 ? -6.011 16.804 13.648 1.00 77.56 92 LEU A C 1
ATOM 717 O O . LEU A 1 92 ? -6.517 15.740 13.290 1.00 77.56 92 LEU A O 1
ATOM 721 N N . GLU A 1 93 ? -6.651 17.968 13.522 1.00 81.44 93 GL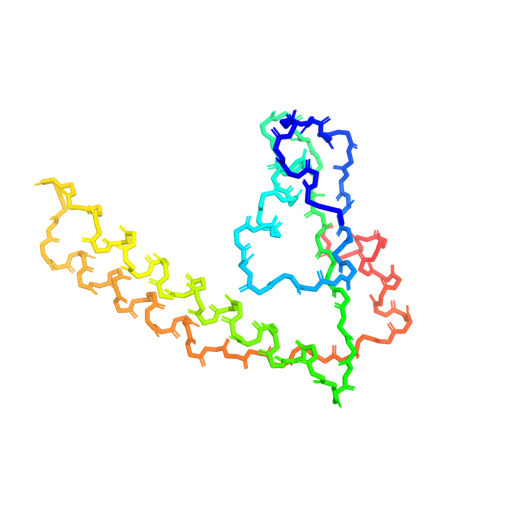U A N 1
ATOM 722 C CA . GLU A 1 93 ? -7.975 18.089 12.909 1.00 81.44 93 GLU A CA 1
ATOM 723 C C . GLU A 1 93 ? -7.969 17.701 11.426 1.00 81.44 93 GLU A C 1
ATOM 725 O O . GLU A 1 93 ? -8.898 17.023 10.975 1.00 81.44 93 GLU A O 1
ATOM 730 N N . SER A 1 94 ? -6.925 18.063 10.671 1.00 81.25 94 SER A N 1
ATOM 731 C CA . SER A 1 94 ? -6.798 17.645 9.270 1.00 81.25 94 SER A CA 1
ATOM 732 C C . SER A 1 94 ? -6.646 16.124 9.144 1.00 81.25 94 SER A C 1
ATOM 734 O O . SER A 1 94 ? -7.367 15.505 8.357 1.00 81.25 94 SER A O 1
ATOM 736 N N . LEU A 1 95 ? -5.827 15.502 9.999 1.00 76.25 95 LEU A N 1
ATOM 737 C CA . LEU A 1 95 ? -5.630 14.050 10.034 1.00 76.25 95 LEU A CA 1
ATOM 738 C C . LEU A 1 95 ? -6.930 13.293 10.374 1.00 76.25 95 LEU A C 1
ATOM 740 O O . LEU A 1 95 ? -7.282 12.294 9.742 1.00 76.25 95 LEU A O 1
ATOM 744 N N . LEU A 1 96 ? -7.683 13.790 11.363 1.00 76.06 96 LEU A N 1
ATOM 745 C CA . LEU A 1 96 ? -8.977 13.223 11.762 1.00 76.06 96 LEU A CA 1
ATOM 746 C C . LEU A 1 96 ? -10.043 13.355 10.667 1.00 76.06 96 LEU A C 1
ATOM 748 O O . LEU A 1 96 ? -10.962 12.534 10.597 1.00 76.06 96 LEU A O 1
ATOM 752 N N . ARG A 1 97 ? -9.943 14.382 9.819 1.00 78.31 97 ARG A N 1
ATOM 753 C CA . ARG A 1 97 ? -10.852 14.592 8.690 1.00 78.31 97 ARG A CA 1
ATOM 754 C C . ARG A 1 97 ? -10.572 13.626 7.540 1.00 78.31 97 ARG A C 1
ATOM 756 O O . ARG A 1 97 ? -11.529 13.143 6.938 1.00 78.31 97 ARG A O 1
ATOM 763 N N . GLU A 1 98 ? -9.307 13.322 7.257 1.00 68.75 98 GLU A N 1
ATOM 764 C CA . GLU A 1 98 ? -8.914 12.354 6.221 1.00 68.75 98 GLU A CA 1
ATOM 765 C C . GLU A 1 98 ? -9.345 10.924 6.566 1.00 68.75 98 GLU A C 1
ATOM 767 O O . GLU A 1 98 ? -9.912 10.245 5.714 1.00 68.75 98 GLU A O 1
ATOM 772 N N . CYS A 1 99 ? -9.213 10.504 7.830 1.00 59.28 99 CYS A N 1
ATOM 773 C CA . CYS A 1 99 ? -9.647 9.176 8.294 1.00 59.28 99 CYS A CA 1
ATOM 774 C C . CYS A 1 99 ? -11.144 8.869 8.082 1.00 59.28 99 CYS A C 1
ATOM 776 O O . CYS A 1 99 ? -11.540 7.715 8.191 1.00 59.28 99 CYS A O 1
ATOM 778 N N . LYS A 1 100 ? -11.998 9.868 7.817 1.00 55.59 100 LYS A N 1
ATOM 779 C CA . LYS A 1 100 ? -13.440 9.654 7.587 1.00 55.59 100 LYS A CA 1
ATOM 780 C C . LYS A 1 100 ? -13.799 9.338 6.134 1.00 55.59 100 LYS A C 1
ATOM 782 O O . LYS A 1 100 ? -14.958 9.025 5.868 1.00 55.59 100 LYS A O 1
ATOM 787 N N . LYS A 1 101 ? -12.859 9.454 5.194 1.00 55.28 101 LYS A N 1
ATOM 788 C CA . LYS A 1 101 ? -13.086 9.073 3.798 1.00 55.28 101 LYS A CA 1
ATOM 789 C C . LYS A 1 101 ? -12.718 7.604 3.603 1.00 55.28 101 LYS A C 1
ATOM 791 O O . LYS A 1 101 ? -11.615 7.296 3.172 1.00 55.28 101 LYS A O 1
ATOM 796 N N . GLU A 1 102 ? -13.645 6.703 3.902 1.00 56.81 102 GLU A N 1
ATOM 797 C CA . GLU A 1 102 ? -13.597 5.362 3.316 1.00 56.81 102 GLU A CA 1
ATOM 798 C C . GLU A 1 102 ? -14.127 5.473 1.883 1.00 56.81 102 GLU A C 1
ATOM 800 O O . GLU A 1 102 ? -15.336 5.504 1.646 1.00 56.81 102 GLU A O 1
ATOM 805 N N . GLU A 1 103 ? -13.227 5.615 0.912 1.00 57.19 103 GLU A N 1
ATOM 806 C CA . GLU A 1 103 ? -13.598 5.441 -0.490 1.00 57.19 103 GLU A CA 1
ATOM 807 C C . GLU A 1 103 ? -13.653 3.941 -0.781 1.00 57.19 103 GLU A C 1
ATOM 809 O O . GLU A 1 103 ? -12.641 3.241 -0.746 1.00 57.19 103 GLU A O 1
ATOM 814 N N . VAL A 1 104 ? -14.854 3.429 -1.054 1.00 62.25 104 VAL A N 1
ATOM 815 C CA . VAL A 1 104 ? -15.008 2.088 -1.620 1.00 62.25 104 VAL A CA 1
ATOM 816 C C . VAL A 1 104 ? -14.438 2.147 -3.032 1.00 62.25 104 VAL A C 1
ATOM 818 O O . VAL A 1 104 ? -15.055 2.728 -3.927 1.00 62.25 104 VAL A O 1
ATOM 821 N N . ALA A 1 105 ? -13.243 1.589 -3.221 1.00 68.88 105 ALA A N 1
ATOM 822 C CA . ALA A 1 105 ? -12.649 1.484 -4.542 1.00 68.88 105 ALA A CA 1
ATOM 823 C C . ALA A 1 105 ? -13.562 0.607 -5.421 1.00 68.88 105 ALA A C 1
ATOM 825 O O . ALA A 1 105 ? -13.867 -0.527 -5.037 1.00 68.88 105 ALA A O 1
ATOM 826 N N . PRO A 1 106 ? -14.048 1.108 -6.569 1.00 78.69 106 PRO A N 1
ATOM 827 C CA . PRO A 1 106 ? -14.831 0.288 -7.478 1.00 78.69 106 PRO A CA 1
ATOM 828 C C . PRO A 1 106 ? -13.962 -0.841 -8.038 1.00 78.69 106 PRO A C 1
ATOM 830 O O . PRO A 1 106 ? -12.755 -0.680 -8.230 1.00 78.69 106 PRO A O 1
ATOM 833 N N . VAL A 1 107 ? -14.590 -1.979 -8.334 1.00 84.88 107 VAL A N 1
ATOM 834 C CA . VAL A 1 107 ? -13.928 -3.060 -9.071 1.00 84.88 107 VAL A CA 1
ATOM 835 C C . VAL A 1 107 ? -13.539 -2.522 -10.445 1.00 84.88 107 VAL A C 1
ATOM 837 O O . VAL A 1 107 ? -14.398 -2.038 -11.183 1.00 84.88 107 VAL A O 1
ATOM 840 N N . LEU A 1 108 ? -12.246 -2.578 -10.759 1.00 87.38 108 LEU A N 1
ATOM 841 C CA . LEU A 1 108 ? -11.715 -2.154 -12.051 1.00 87.38 108 LEU A CA 1
ATOM 842 C C . LEU A 1 108 ? -12.147 -3.143 -13.139 1.00 87.38 108 LEU A C 1
ATOM 844 O O . LEU A 1 108 ? -12.127 -4.354 -12.915 1.00 87.38 108 LEU A O 1
ATOM 848 N N . ASP A 1 109 ? -12.516 -2.627 -14.309 1.00 91.62 109 ASP A N 1
ATOM 849 C CA . ASP A 1 109 ? -12.664 -3.438 -15.514 1.00 91.62 109 ASP A CA 1
ATOM 850 C C . ASP A 1 109 ? -11.292 -3.729 -16.152 1.00 91.62 109 ASP A C 1
ATOM 852 O O . ASP A 1 109 ? -10.265 -3.148 -15.780 1.00 91.62 109 ASP A O 1
ATOM 856 N N . ASP A 1 110 ? -11.263 -4.666 -17.103 1.00 92.62 110 ASP A N 1
ATOM 857 C CA . ASP A 1 110 ? -10.021 -5.107 -17.751 1.00 92.62 110 ASP A CA 1
ATOM 858 C C . ASP A 1 110 ? -9.306 -3.952 -18.475 1.00 92.62 110 ASP A C 1
ATOM 860 O O . ASP A 1 110 ? -8.075 -3.873 -18.461 1.00 92.62 110 ASP A O 1
ATOM 864 N N . ASP A 1 111 ? -10.066 -3.039 -19.085 1.00 93.06 111 ASP A N 1
ATOM 865 C CA . ASP A 1 111 ? -9.525 -1.888 -19.808 1.00 93.06 111 ASP A CA 1
ATOM 866 C C . ASP A 1 111 ? -8.898 -0.868 -18.847 1.00 93.06 111 ASP A C 1
ATOM 868 O O . ASP A 1 111 ? -7.747 -0.471 -19.053 1.00 93.06 111 ASP A O 1
ATOM 872 N N . ALA A 1 112 ? -9.577 -0.505 -17.751 1.00 90.69 112 ALA A N 1
ATOM 873 C CA . ALA A 1 112 ? -9.005 0.396 -16.753 1.00 90.69 112 ALA A CA 1
ATOM 874 C C . ALA A 1 112 ? -7.787 -0.223 -16.063 1.00 90.69 112 ALA A C 1
ATOM 876 O O . ALA A 1 112 ? -6.799 0.476 -15.820 1.00 90.69 112 ALA A O 1
ATOM 877 N N . LEU A 1 113 ? -7.815 -1.529 -15.772 1.00 90.62 113 LEU A N 1
ATOM 878 C CA . LEU A 1 113 ? -6.659 -2.227 -15.215 1.00 90.62 113 LEU A CA 1
ATOM 879 C C . LEU A 1 113 ? -5.469 -2.184 -16.182 1.00 90.62 113 LEU A C 1
ATOM 881 O O . LEU A 1 113 ? -4.347 -1.895 -15.760 1.00 90.62 113 LEU A O 1
ATOM 885 N N . ASN A 1 114 ? -5.702 -2.427 -17.473 1.00 92.69 114 ASN A N 1
ATOM 886 C CA . ASN A 1 114 ? -4.662 -2.348 -18.496 1.00 92.69 114 ASN A CA 1
ATOM 887 C C . ASN A 1 114 ? -4.091 -0.934 -18.629 1.00 92.69 114 ASN A C 1
ATOM 889 O O . ASN A 1 114 ? -2.869 -0.780 -18.682 1.00 92.69 114 ASN A O 1
ATOM 893 N N . ASP A 1 115 ? -4.932 0.100 -18.640 1.00 92.25 115 ASP A N 1
ATOM 894 C CA . ASP A 1 115 ? -4.469 1.487 -18.725 1.00 92.25 115 ASP A CA 1
ATOM 895 C C . ASP A 1 115 ? -3.663 1.907 -17.482 1.00 92.25 115 ASP A C 1
ATOM 897 O O . ASP A 1 115 ? -2.656 2.619 -17.596 1.00 92.25 115 ASP A O 1
ATOM 901 N N . LEU A 1 116 ? -4.047 1.408 -16.302 1.00 90.38 116 LEU A N 1
ATOM 902 C CA . LEU A 1 116 ? -3.330 1.616 -15.045 1.00 90.38 116 LEU A CA 1
ATOM 903 C C . LEU A 1 116 ? -1.964 0.911 -15.060 1.00 90.38 116 LEU A C 1
ATOM 905 O O . LEU A 1 116 ? -0.943 1.538 -14.765 1.00 90.38 116 LEU A O 1
ATOM 909 N N . LEU A 1 117 ? -1.910 -0.360 -15.471 1.00 90.56 117 LEU A N 1
ATOM 910 C CA . LEU A 1 117 ? -0.662 -1.122 -15.616 1.00 90.56 117 LEU A CA 1
ATOM 911 C C . LEU A 1 117 ? 0.274 -0.516 -16.671 1.00 90.56 117 LEU A C 1
ATOM 913 O O . LEU A 1 117 ? 1.491 -0.495 -16.481 1.00 90.56 117 LEU A O 1
ATOM 917 N N . ALA A 1 118 ? -0.291 0.014 -17.757 1.00 92.12 118 ALA A N 1
ATOM 918 C CA . ALA A 1 118 ? 0.437 0.726 -18.803 1.00 92.12 118 ALA A CA 1
ATOM 919 C C . ALA A 1 118 ? 0.897 2.130 -18.376 1.00 92.12 118 ALA A C 1
ATOM 921 O O . ALA A 1 118 ? 1.621 2.779 -19.132 1.00 92.12 118 ALA A O 1
ATOM 922 N N . ARG A 1 119 ? 0.504 2.593 -17.178 1.00 89.44 119 ARG A N 1
ATOM 923 C CA . ARG A 1 119 ? 0.834 3.914 -16.624 1.00 89.44 119 ARG A CA 1
ATOM 924 C C . ARG A 1 119 ? 0.389 5.061 -17.534 1.00 89.44 119 ARG A C 1
ATOM 926 O O . ARG A 1 119 ? 1.051 6.085 -17.607 1.00 89.44 119 ARG A O 1
ATOM 933 N N . ARG A 1 120 ? -0.735 4.901 -18.240 1.00 80.88 120 ARG A N 1
ATOM 934 C CA . ARG A 1 120 ? -1.238 5.916 -19.186 1.00 80.88 120 ARG A CA 1
ATOM 935 C C . ARG A 1 120 ? -1.773 7.179 -18.510 1.00 80.88 120 ARG A C 1
ATOM 937 O O . ARG A 1 120 ? -1.933 8.195 -19.179 1.00 80.88 120 ARG A O 1
ATOM 944 N N . TYR A 1 121 ? -2.048 7.103 -17.210 1.00 68.31 121 TYR A N 1
ATOM 945 C CA . TYR A 1 121 ? -2.591 8.193 -16.396 1.00 68.31 121 TYR A CA 1
ATOM 946 C C . TYR A 1 121 ? -1.543 8.915 -15.530 1.00 68.31 121 TYR A C 1
ATOM 948 O O . TYR A 1 121 ? -1.927 9.742 -14.705 1.00 68.31 121 TYR A O 1
ATOM 956 N N . PHE A 1 122 ? -0.251 8.612 -15.709 1.00 60.97 122 PHE A N 1
ATOM 957 C CA . PHE A 1 122 ? 0.865 9.211 -14.969 1.00 60.97 122 PHE A CA 1
ATOM 958 C C . PHE A 1 122 ? 1.854 9.904 -15.910 1.00 60.97 122 PHE A C 1
ATOM 960 O O . PHE A 1 122 ? 2.078 9.379 -17.025 1.00 60.97 122 PHE A O 1
#

Foldseek 3Di:
DLPLPPPAADCVDQEAEAEAQALALVSVVSSQCSNVDPPRDHHRHYHYDDDPPDCRVVSVVNNLVVVLVVVLVVLVVPPDVPDDPVNSVVVSVVSVVVSPDPDPDDDDDPVRVVCVVVVVVD